Protein AF-0000000085130691 (afdb_homodimer)

Radius of gyration: 21.17 Å; Cα contacts (8 Å, |Δi|>4): 205; chains: 2; bounding box: 38×75×58 Å

Nearest PDB structures (foldseek):
  8cwy-assembly1_B  TM=5.670E-01  e=6.015E+00  synthetic construct
  8cwy-assembly1_F  TM=5.657E-01  e=6.015E+00  synthetic construct
  8cwy-assembly1_L  TM=4.100E-01  e=8.497E+00  synthetic construct
  6b87-assembly1_A-2  TM=4.290E-01  e=8.497E+00  synthetic construct
  6b87-assembly2_B-3  TM=3.953E-01  e=8.497E+00  synthetic construct

Structure (mmCIF, N/CA/C/O backbone):
data_AF-0000000085130691-model_v1
#
loop_
_entity.id
_entity.type
_entity.pdbx_description
1 polymer 'Uncharacterized protein'
#
loop_
_atom_site.group_PDB
_atom_site.id
_atom_site.type_symbol
_atom_site.label_atom_id
_atom_site.label_alt_id
_atom_site.label_comp_id
_atom_site.label_asym_id
_atom_site.label_entity_id
_atom_site.label_seq_id
_atom_site.pdbx_PDB_ins_code
_atom_site.Cartn_x
_atom_site.Cartn_y
_atom_site.Cartn_z
_atom_site.occupancy
_atom_site.B_iso_or_equiv
_atom_site.auth_seq_id
_atom_site.auth_comp_id
_atom_site.auth_asym_id
_atom_site.auth_atom_id
_atom_site.pdbx_PDB_model_num
ATOM 1 N N . MET A 1 1 ? -18.328 21.406 42.156 1 33.16 1 MET A N 1
ATOM 2 C CA . MET A 1 1 ? -18.438 21.641 40.719 1 33.16 1 MET A CA 1
ATOM 3 C C . MET A 1 1 ? -17.125 21.344 40 1 33.16 1 MET A C 1
ATOM 5 O O . MET A 1 1 ? -16.141 22.047 40.219 1 33.16 1 MET A O 1
ATOM 9 N N . ASN A 1 2 ? -16.703 20.078 39.906 1 38.66 2 ASN A N 1
ATOM 10 C CA . ASN A 1 2 ? -15.539 19.516 39.25 1 38.66 2 ASN A CA 1
ATOM 11 C C . ASN A 1 2 ? -15.414 20.031 37.812 1 38.66 2 ASN A C 1
ATOM 13 O O . ASN A 1 2 ? -16.281 19.766 36.969 1 38.66 2 ASN A O 1
ATOM 17 N N . ASP A 1 3 ? -15.07 21.234 37.562 1 38.81 3 ASP A N 1
ATOM 18 C CA . ASP A 1 3 ? -14.711 21.781 36.25 1 38.81 3 ASP A CA 1
ATOM 19 C C . ASP A 1 3 ? -13.852 20.797 35.469 1 38.81 3 ASP A C 1
ATOM 21 O O . ASP A 1 3 ? -12.641 20.719 35.656 1 38.81 3 ASP A O 1
ATOM 25 N N . GLN A 1 4 ? -14.18 19.562 35.438 1 44.06 4 GLN A N 1
ATOM 26 C CA . GLN A 1 4 ? -13.562 18.688 34.438 1 44.06 4 GLN A CA 1
ATOM 27 C C . GLN A 1 4 ? -13.438 19.391 33.094 1 44.06 4 GLN A C 1
ATOM 29 O O . GLN A 1 4 ? -14.422 19.531 32.344 1 44.06 4 GLN A O 1
ATOM 34 N N . ARG A 1 5 ? -12.82 20.547 33 1 43.97 5 ARG A N 1
ATOM 35 C CA . ARG A 1 5 ? -12.398 21.109 31.719 1 43.97 5 ARG A CA 1
ATOM 36 C C . ARG A 1 5 ? -12.117 20 30.703 1 43.97 5 ARG A C 1
ATOM 38 O O . ARG A 1 5 ? -11.164 19.234 30.859 1 43.97 5 ARG A O 1
ATOM 45 N N . THR A 1 6 ? -13.008 19.297 30.234 1 46.22 6 THR A N 1
ATOM 46 C CA . THR A 1 6 ? -12.867 18.453 29.062 1 46.22 6 THR A CA 1
ATOM 47 C C . THR A 1 6 ? -11.82 19.016 28.109 1 46.22 6 THR A C 1
ATOM 49 O O . THR A 1 6 ? -11.992 20.109 27.578 1 46.22 6 THR A O 1
ATOM 52 N N . ALA A 1 7 ? -10.578 18.891 28.422 1 45.62 7 ALA A N 1
ATOM 53 C CA . ALA A 1 7 ? -9.484 19.234 27.516 1 45.62 7 ALA A CA 1
ATOM 54 C C . ALA A 1 7 ? -9.906 19.078 26.062 1 45.62 7 ALA A C 1
ATOM 56 O O . ALA A 1 7 ? -10.445 18.031 25.688 1 45.62 7 ALA A O 1
ATOM 57 N N . LEU A 1 8 ? -10.477 19.984 25.406 1 49.06 8 LEU A N 1
ATOM 58 C CA . LEU A 1 8 ? -10.75 19.938 23.969 1 49.06 8 LEU A CA 1
ATOM 59 C C . LEU A 1 8 ? -9.742 19.047 23.25 1 49.06 8 LEU A C 1
ATOM 61 O O . LEU A 1 8 ? -8.578 18.969 23.656 1 49.06 8 LEU A O 1
ATOM 65 N N . PRO A 1 9 ? -10.25 17.891 22.719 1 52.88 9 PRO A N 1
ATOM 66 C CA . PRO A 1 9 ? -9.258 17.078 22.016 1 52.88 9 PRO A CA 1
ATOM 67 C C . PRO A 1 9 ? -8.148 17.922 21.375 1 52.88 9 PRO A C 1
ATOM 69 O O . PRO A 1 9 ? -8.43 18.953 20.766 1 52.88 9 PRO A O 1
ATOM 72 N N . THR A 1 10 ? -7.152 18.203 22.062 1 63.59 10 THR A N 1
ATOM 73 C CA . THR A 1 10 ? -6.027 19.016 21.625 1 63.59 10 THR A CA 1
ATOM 74 C C . THR A 1 10 ? -5.801 18.891 20.125 1 63.59 10 THR A C 1
ATOM 76 O O . THR A 1 10 ? -5.609 17.781 19.609 1 63.59 10 THR A O 1
ATOM 79 N N . ARG A 1 11 ? -6.406 19.75 19.344 1 80.5 11 ARG A N 1
ATOM 80 C CA . ARG A 1 11 ? -6.191 19.844 17.906 1 80.5 11 ARG A CA 1
ATOM 81 C C . ARG A 1 11 ? -4.719 19.672 17.562 1 80.5 11 ARG A C 1
ATOM 83 O O . ARG A 1 11 ? -3.842 20.188 18.25 1 80.5 11 ARG A O 1
ATOM 90 N N . ALA A 1 12 ? -4.527 18.75 16.656 1 89.38 12 ALA A N 1
ATOM 91 C CA . ALA A 1 12 ? -3.158 18.5 16.203 1 89.38 12 ALA A CA 1
ATOM 92 C C . ALA A 1 12 ? -2.459 19.797 15.812 1 89.38 12 ALA A C 1
ATOM 94 O O . ALA A 1 12 ? -3.088 20.703 15.258 1 89.38 12 ALA A O 1
ATOM 95 N N . SER A 1 13 ? -1.296 19.906 16.281 1 93.62 13 SER A N 1
ATOM 96 C CA . SER A 1 13 ? -0.482 21.047 15.867 1 93.62 13 SER A CA 1
ATOM 97 C C . SER A 1 13 ? -0.008 20.891 14.43 1 93.62 13 SER A C 1
ATOM 99 O O . SER A 1 13 ? -0.144 19.828 13.828 1 93.62 13 SER A O 1
ATOM 101 N N . PHE A 1 14 ? 0.48 22 13.945 1 94.06 14 PHE A N 1
ATOM 102 C CA . PHE A 1 14 ? 1.09 22 12.617 1 94.06 14 PHE A CA 1
ATOM 103 C C . PHE A 1 14 ? 2.207 20.969 12.531 1 94.06 14 PHE A C 1
ATOM 105 O O . PHE A 1 14 ? 2.285 20.219 11.562 1 94.06 14 PHE A O 1
ATOM 112 N N . GLU A 1 15 ? 3.076 20.938 13.531 1 94.62 15 GLU A N 1
ATOM 113 C CA . GLU A 1 15 ? 4.219 20.031 13.555 1 94.62 15 GLU A CA 1
ATOM 114 C C . GLU A 1 15 ? 3.768 18.578 13.594 1 94.62 15 GLU A C 1
ATOM 116 O O . GLU A 1 15 ? 4.402 17.703 12.992 1 94.62 15 GLU A O 1
ATOM 121 N N . GLN A 1 16 ? 2.73 18.375 14.242 1 95.81 16 GLN A N 1
ATOM 122 C CA . GLN A 1 16 ? 2.193 17.016 14.336 1 95.81 16 GLN A CA 1
ATOM 123 C C . GLN A 1 16 ? 1.651 16.547 12.992 1 95.81 16 GLN A C 1
ATOM 125 O O . GLN A 1 16 ? 1.851 15.398 12.602 1 95.81 16 GLN A O 1
ATOM 130 N N . LEU A 1 17 ? 1.001 17.406 12.305 1 96.88 17 LEU A N 1
ATOM 131 C CA . LEU A 1 17 ? 0.482 17.062 10.984 1 96.88 17 LEU A CA 1
ATOM 132 C C . LEU A 1 17 ? 1.621 16.781 10.008 1 96.88 17 LEU A C 1
ATOM 134 O O . LEU A 1 17 ? 1.591 15.805 9.266 1 96.88 17 LEU A O 1
ATOM 138 N N . ALA A 1 18 ? 2.598 17.609 10.055 1 96.38 18 ALA A N 1
ATOM 139 C CA . ALA A 1 18 ? 3.746 17.453 9.172 1 96.38 18 ALA A CA 1
ATOM 140 C C . ALA A 1 18 ? 4.477 16.141 9.445 1 96.38 18 ALA A C 1
ATOM 142 O O . ALA A 1 18 ? 4.863 15.438 8.508 1 96.38 18 ALA A O 1
ATOM 143 N N . ARG A 1 19 ? 4.656 15.82 10.68 1 96.56 19 ARG A N 1
ATOM 144 C CA . ARG A 1 19 ? 5.309 14.57 11.055 1 96.56 19 ARG A CA 1
ATOM 145 C C . ARG A 1 19 ? 4.492 13.367 10.594 1 96.56 19 ARG A C 1
ATOM 147 O O . ARG A 1 19 ? 5.051 12.375 10.117 1 96.56 19 ARG A O 1
ATOM 154 N N . THR A 1 20 ? 3.186 13.531 10.781 1 97.38 20 THR A N 1
ATOM 155 C CA . THR A 1 20 ? 2.303 12.453 10.336 1 97.38 20 THR A CA 1
ATOM 156 C C . THR A 1 20 ? 2.475 12.195 8.844 1 97.38 20 THR A C 1
ATOM 158 O O . THR A 1 20 ? 2.559 11.047 8.406 1 97.38 20 THR A O 1
ATOM 161 N N . ILE A 1 21 ? 2.545 13.203 8.023 1 98.12 21 ILE A N 1
ATOM 162 C CA . ILE A 1 21 ? 2.713 13.062 6.578 1 98.12 21 ILE A CA 1
ATOM 163 C C . ILE A 1 21 ? 4.066 12.422 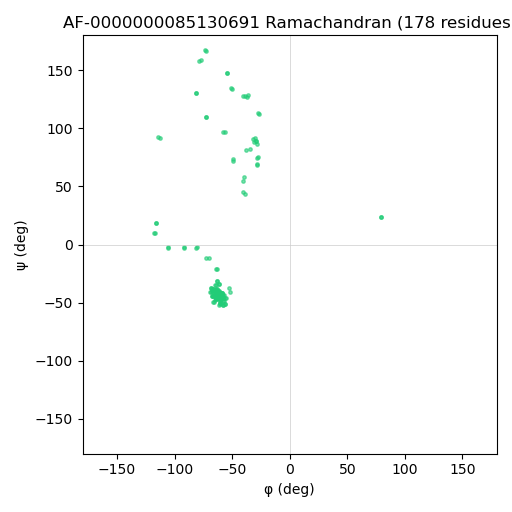6.273 1 98.12 21 ILE A C 1
ATOM 165 O O . ILE A 1 21 ? 4.148 11.492 5.473 1 98.12 21 ILE A O 1
ATOM 169 N N . THR A 1 22 ? 5.09 12.852 6.941 1 97.81 22 THR A N 1
ATOM 170 C CA . THR A 1 22 ? 6.434 12.328 6.715 1 97.81 22 THR A CA 1
ATOM 171 C C . THR A 1 22 ? 6.512 10.852 7.102 1 97.81 22 THR A C 1
ATOM 173 O O . THR A 1 22 ? 7.02 10.031 6.34 1 97.81 22 THR A O 1
ATOM 176 N N . ASP A 1 23 ? 6 10.516 8.258 1 96.94 23 ASP A N 1
ATOM 177 C CA . ASP A 1 23 ? 6.023 9.141 8.734 1 96.94 23 ASP A CA 1
ATOM 178 C C . ASP A 1 23 ? 5.219 8.227 7.812 1 96.94 23 ASP A C 1
ATOM 180 O O . ASP A 1 23 ? 5.668 7.129 7.473 1 96.94 23 ASP A O 1
ATOM 184 N N . THR A 1 24 ? 4.055 8.688 7.457 1 98.19 24 THR A N 1
ATOM 185 C CA . THR A 1 24 ? 3.205 7.902 6.566 1 98.19 24 THR A CA 1
ATOM 186 C C . THR A 1 24 ? 3.896 7.668 5.227 1 98.19 24 THR A C 1
ATOM 188 O O . THR A 1 24 ? 3.877 6.555 4.699 1 98.19 24 THR A O 1
ATOM 191 N N . ASN A 1 25 ? 4.496 8.695 4.695 1 98.5 25 ASN A N 1
ATOM 192 C CA . ASN A 1 25 ? 5.234 8.539 3.447 1 98.5 25 ASN A CA 1
ATOM 193 C C . ASN A 1 25 ? 6.324 7.48 3.568 1 98.5 25 ASN A C 1
ATOM 195 O O . ASN A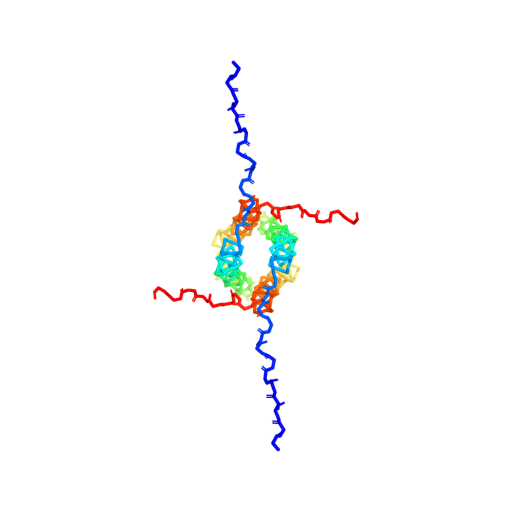 1 25 ? 6.438 6.602 2.713 1 98.5 25 ASN A O 1
ATOM 199 N N . GLY A 1 26 ? 7.117 7.555 4.605 1 98.06 26 GLY A N 1
ATOM 200 C CA . GLY A 1 26 ? 8.164 6.566 4.812 1 98.06 26 GLY A CA 1
ATOM 201 C C . GLY A 1 26 ? 7.637 5.148 4.895 1 98.06 26 GLY A C 1
ATOM 202 O O . GLY A 1 26 ? 8.18 4.242 4.262 1 98.06 26 GLY A O 1
ATOM 203 N N . TRP A 1 27 ? 6.547 4.965 5.613 1 98.12 27 TRP A N 1
ATOM 204 C CA . TRP A 1 27 ? 5.953 3.646 5.805 1 98.12 27 TRP A CA 1
ATOM 205 C C . TRP A 1 27 ? 5.383 3.109 4.496 1 98.12 27 TRP A C 1
ATOM 207 O O . TRP A 1 27 ? 5.566 1.935 4.168 1 98.12 27 TRP A O 1
ATOM 217 N N . VAL A 1 28 ? 4.695 3.994 3.816 1 98.75 28 VAL A N 1
ATOM 218 C CA . VAL A 1 28 ? 4.09 3.584 2.555 1 98.75 28 VAL A CA 1
ATOM 219 C C . VAL A 1 28 ? 5.18 3.207 1.555 1 98.75 28 VAL A C 1
ATOM 221 O O . VAL A 1 28 ? 5.074 2.186 0.871 1 98.75 28 VAL A O 1
ATOM 224 N N . GLN A 1 29 ? 6.273 3.963 1.455 1 98.69 29 GLN A N 1
ATOM 225 C CA . GLN A 1 29 ? 7.367 3.641 0.545 1 98.69 29 GLN A CA 1
ATOM 226 C C . GLN A 1 29 ? 7.965 2.273 0.863 1 98.69 29 GLN A C 1
ATOM 228 O O . GLN A 1 29 ? 8.148 1.445 -0.033 1 98.69 29 GLN A O 1
ATOM 233 N N . GLU A 1 30 ? 8.203 2.023 2.092 1 98.44 30 GLU A N 1
ATOM 234 C CA . GLU A 1 30 ? 8.797 0.753 2.504 1 98.44 30 GLU A CA 1
ATOM 235 C C . GLU A 1 30 ? 7.836 -0.407 2.246 1 98.44 30 GLU A C 1
ATOM 237 O O . GLU A 1 30 ? 8.227 -1.424 1.667 1 98.44 30 GLU A O 1
ATOM 242 N N . GLY A 1 31 ? 6.629 -0.245 2.689 1 98.81 31 GLY A N 1
ATOM 243 C CA . GLY A 1 31 ? 5.648 -1.303 2.516 1 98.81 31 GLY A CA 1
ATOM 244 C C . GLY A 1 31 ? 5.355 -1.613 1.06 1 98.81 31 GLY A C 1
ATOM 245 O O . GLY A 1 31 ? 5.281 -2.781 0.672 1 98.81 31 GLY A O 1
ATOM 246 N N . CYS A 1 32 ? 5.215 -0.587 0.262 1 98.88 32 CYS A N 1
ATOM 247 C CA . CYS A 1 32 ? 4.918 -0.786 -1.153 1 98.88 32 CYS A CA 1
ATOM 248 C C . CYS A 1 32 ? 6.105 -1.413 -1.874 1 98.88 32 CYS A C 1
ATOM 250 O O . CYS A 1 32 ? 5.926 -2.219 -2.789 1 98.88 32 CYS A O 1
ATOM 252 N N . ASN A 1 33 ? 7.309 -1.014 -1.507 1 98.81 33 ASN A N 1
ATOM 253 C CA . ASN A 1 33 ? 8.492 -1.631 -2.096 1 98.81 33 ASN A CA 1
ATOM 254 C C . ASN A 1 33 ? 8.547 -3.129 -1.806 1 98.81 33 ASN A C 1
ATOM 256 O O . ASN A 1 33 ? 8.906 -3.922 -2.68 1 98.81 33 ASN A O 1
ATOM 260 N N . GLU A 1 34 ? 8.227 -3.492 -0.606 1 98.88 34 GLU A N 1
ATOM 261 C CA . GLU A 1 34 ? 8.203 -4.906 -0.237 1 98.88 34 GLU A CA 1
ATOM 262 C C . GLU A 1 34 ? 7.141 -5.66 -1.025 1 98.88 34 GLU A C 1
ATOM 264 O O . GLU A 1 34 ? 7.406 -6.742 -1.561 1 98.88 34 GLU A O 1
ATOM 269 N N . ILE A 1 35 ? 5.961 -5.109 -1.125 1 98.94 35 ILE A N 1
ATOM 270 C CA . ILE A 1 35 ? 4.859 -5.73 -1.856 1 98.94 35 ILE A CA 1
ATOM 271 C C . ILE A 1 35 ? 5.238 -5.891 -3.326 1 98.94 35 ILE A C 1
ATOM 273 O O . ILE A 1 35 ? 5.023 -6.949 -3.916 1 98.94 35 ILE A O 1
ATOM 277 N N . TRP A 1 36 ? 5.836 -4.879 -3.863 1 98.88 36 TRP A N 1
ATOM 278 C CA . TRP A 1 36 ? 6.293 -4.922 -5.246 1 98.88 36 TRP A CA 1
ATOM 279 C C . TRP A 1 36 ? 7.27 -6.07 -5.465 1 98.88 36 TRP A C 1
ATOM 281 O O . TRP A 1 36 ? 7.117 -6.855 -6.398 1 98.88 36 TRP A O 1
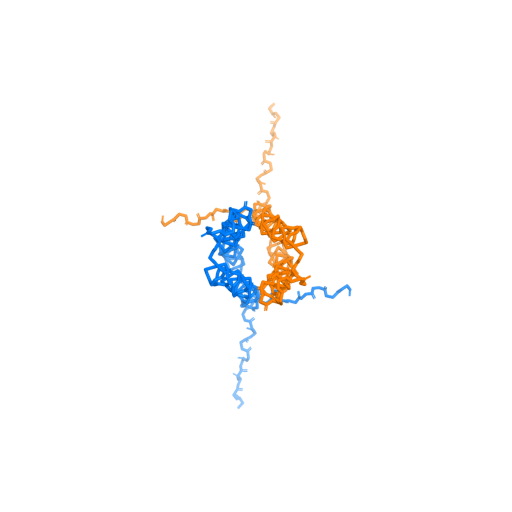ATOM 291 N N . ALA A 1 37 ? 8.289 -6.145 -4.629 1 98.81 37 ALA A N 1
ATOM 292 C CA . ALA A 1 37 ? 9.336 -7.156 -4.766 1 98.81 37 ALA A CA 1
ATOM 293 C C . ALA A 1 37 ? 8.758 -8.562 -4.641 1 98.81 37 ALA A C 1
ATOM 295 O O . ALA A 1 37 ? 9.133 -9.461 -5.398 1 98.81 37 ALA A O 1
ATOM 296 N N . LEU A 1 38 ? 7.859 -8.742 -3.717 1 98.81 38 LEU A N 1
ATOM 297 C CA . LEU A 1 38 ? 7.25 -10.055 -3.51 1 98.81 38 LEU A CA 1
ATOM 298 C C . LEU A 1 38 ? 6.395 -10.453 -4.707 1 98.81 38 LEU A C 1
ATOM 300 O O . LEU A 1 38 ? 6.422 -11.602 -5.137 1 98.81 38 LEU A O 1
ATOM 304 N N . ALA A 1 39 ? 5.582 -9.508 -5.223 1 98.75 39 ALA A N 1
ATOM 305 C CA . ALA A 1 39 ? 4.766 -9.789 -6.398 1 98.75 39 ALA A CA 1
ATOM 306 C C . ALA A 1 39 ? 5.637 -10.156 -7.598 1 98.75 39 ALA A C 1
ATOM 308 O O . ALA A 1 39 ? 5.32 -11.086 -8.344 1 98.75 39 ALA A O 1
ATOM 309 N N . GLN A 1 40 ? 6.707 -9.414 -7.758 1 98.12 40 GLN A N 1
ATOM 310 C CA . GLN A 1 40 ? 7.648 -9.695 -8.836 1 98.12 40 GLN A CA 1
ATOM 311 C C . GLN A 1 40 ? 8.242 -11.094 -8.695 1 98.12 40 GLN A C 1
ATOM 313 O O . GLN A 1 40 ? 8.406 -11.805 -9.688 1 98.12 40 GLN A O 1
ATOM 318 N N . LEU A 1 41 ? 8.617 -11.477 -7.469 1 97.31 41 LEU A N 1
ATOM 319 C CA . LEU A 1 41 ? 9.18 -12.797 -7.195 1 97.31 41 LEU A CA 1
ATOM 320 C C . LEU A 1 41 ? 8.18 -13.898 -7.555 1 97.31 41 LEU A C 1
ATOM 322 O O . LEU A 1 41 ? 8.547 -14.883 -8.195 1 97.31 41 LEU A O 1
ATOM 326 N N . VAL A 1 42 ? 6.902 -13.781 -7.168 1 97.81 42 VAL A N 1
ATOM 327 C CA . VAL A 1 42 ? 5.879 -14.773 -7.465 1 97.81 42 VAL A CA 1
ATOM 328 C C . VAL A 1 42 ? 5.648 -14.852 -8.969 1 97.81 42 VAL A C 1
ATOM 330 O O . VAL A 1 42 ? 5.539 -15.945 -9.531 1 97.81 42 VAL A O 1
ATOM 333 N N . LEU A 1 43 ? 5.586 -13.719 -9.648 1 96.81 43 LEU A N 1
ATOM 334 C CA . LEU A 1 43 ? 5.41 -13.664 -11.094 1 96.81 43 LEU A CA 1
ATOM 335 C C . LEU A 1 43 ? 6.531 -14.414 -11.805 1 96.81 43 LEU A C 1
ATOM 337 O O . LEU A 1 43 ? 6.277 -15.188 -12.727 1 96.81 43 LEU A O 1
ATOM 341 N N . ALA A 1 44 ? 7.773 -14.211 -11.383 1 95.12 44 ALA A N 1
ATOM 342 C CA . ALA A 1 44 ? 8.922 -14.906 -11.953 1 95.12 44 ALA A CA 1
ATOM 343 C C . ALA A 1 44 ? 8.82 -16.406 -11.734 1 95.12 44 ALA A C 1
ATOM 345 O O . ALA A 1 44 ? 9.133 -17.203 -12.625 1 95.12 44 ALA A O 1
ATOM 346 N N . SER A 1 45 ? 8.359 -16.766 -10.531 1 94.12 45 SER A N 1
ATOM 347 C CA . SER A 1 45 ? 8.203 -18.172 -10.188 1 94.12 45 SER A CA 1
ATOM 348 C C . SER A 1 45 ? 7.117 -18.828 -11.031 1 94.12 45 SER A C 1
ATOM 350 O O . SER A 1 45 ? 7.254 -19.984 -11.438 1 94.12 45 SER A O 1
ATOM 352 N N . LEU A 1 46 ? 6.059 -18.125 -11.297 1 91.44 46 LEU A N 1
ATOM 353 C CA . LEU A 1 46 ? 4.945 -18.625 -12.094 1 91.44 46 LEU A CA 1
ATOM 354 C C . LEU A 1 46 ? 5.395 -18.922 -13.523 1 91.44 46 LEU A C 1
ATOM 356 O O . LEU A 1 46 ? 4.855 -19.828 -14.172 1 91.44 46 LEU A O 1
ATOM 360 N N . ASN A 1 47 ? 6.332 -18.203 -14 1 88.25 47 ASN A N 1
ATOM 361 C CA . ASN A 1 47 ? 6.809 -18.328 -15.367 1 88.25 47 ASN A CA 1
ATOM 362 C C . ASN A 1 47 ? 7.98 -19.297 -15.469 1 88.25 47 ASN A C 1
ATOM 364 O O . ASN A 1 47 ? 8.484 -19.547 -16.562 1 88.25 47 ASN A O 1
ATOM 368 N N . ALA A 1 48 ? 8.391 -19.812 -14.336 1 88.88 48 ALA A N 1
ATOM 369 C CA . ALA A 1 48 ? 9.469 -20.797 -14.312 1 88.88 48 ALA A CA 1
ATOM 370 C C . ALA A 1 48 ? 8.961 -22.188 -14.711 1 88.88 48 ALA A C 1
ATOM 372 O O . ALA A 1 48 ? 7.758 -22.453 -14.656 1 88.88 48 ALA A O 1
ATOM 373 N N . PRO A 1 49 ? 9.977 -23.078 -15.195 1 86.94 49 PRO A N 1
ATOM 374 C CA . PRO A 1 49 ? 9.578 -24.469 -15.453 1 86.94 49 PRO A CA 1
ATOM 375 C C . PRO A 1 49 ? 8.922 -25.125 -14.25 1 86.94 49 PRO A C 1
ATOM 377 O O . PRO A 1 49 ? 9.211 -24.766 -13.109 1 86.94 49 PRO A O 1
ATOM 380 N N . GLU A 1 50 ? 7.941 -26.078 -14.57 1 80.06 50 GLU A N 1
ATOM 381 C CA . GLU A 1 50 ? 7.121 -26.719 -13.539 1 80.06 50 GLU A CA 1
ATOM 382 C C . GLU A 1 50 ? 7.988 -27.312 -12.43 1 80.06 50 GLU A C 1
ATOM 384 O O . GLU A 1 50 ? 7.652 -27.203 -11.25 1 80.06 50 GLU A O 1
ATOM 389 N N . ASP A 1 51 ? 9.078 -27.922 -12.758 1 83.56 51 ASP A N 1
ATOM 390 C CA . ASP A 1 51 ? 9.922 -28.625 -11.789 1 83.56 51 ASP A CA 1
ATOM 391 C C . ASP A 1 51 ? 10.625 -27.641 -10.867 1 83.56 51 ASP A C 1
ATOM 393 O O . ASP A 1 51 ? 11.148 -28.016 -9.812 1 83.56 51 ASP A O 1
ATOM 397 N N . LEU A 1 52 ? 10.555 -26.312 -11.25 1 82.25 52 LEU A N 1
ATOM 398 C CA . LEU A 1 52 ? 11.234 -25.297 -10.461 1 82.25 52 LEU A CA 1
ATOM 399 C C . LEU A 1 52 ? 10.234 -24.484 -9.656 1 82.25 52 LEU A C 1
ATOM 401 O O . LEU A 1 52 ? 10.625 -23.641 -8.836 1 82.25 52 LEU A O 1
ATOM 405 N N . ARG A 1 53 ? 9 -24.859 -9.898 1 81.12 53 ARG A N 1
ATOM 406 C CA . ARG A 1 53 ? 7.977 -24.109 -9.172 1 81.12 53 ARG A CA 1
ATOM 407 C C . ARG A 1 53 ? 7.812 -24.641 -7.75 1 81.12 53 ARG A C 1
ATOM 409 O O . ARG A 1 53 ? 7.895 -25.844 -7.516 1 81.12 53 ARG A O 1
ATOM 416 N N . ARG A 1 54 ? 7.848 -23.719 -6.859 1 87.25 54 ARG A N 1
ATOM 417 C CA . ARG A 1 54 ? 7.621 -24.031 -5.449 1 87.25 54 ARG A CA 1
ATOM 418 C C . ARG A 1 54 ? 6.32 -23.406 -4.953 1 87.25 54 ARG A C 1
ATOM 420 O O . ARG A 1 54 ? 6.324 -22.297 -4.414 1 87.25 54 ARG A O 1
ATOM 427 N N . PRO A 1 55 ? 5.172 -24.172 -5.031 1 87.69 55 PRO A N 1
ATOM 428 C CA . PRO A 1 55 ? 3.859 -23.609 -4.707 1 87.69 55 PRO A CA 1
ATOM 429 C C . PRO A 1 55 ? 3.768 -23.125 -3.262 1 87.69 55 PRO A C 1
ATOM 431 O O . PRO A 1 55 ? 3.098 -22.125 -2.98 1 87.69 55 PRO A O 1
ATOM 434 N N . GLN A 1 56 ? 4.457 -23.844 -2.396 1 92.75 56 GLN A N 1
ATOM 435 C CA . GLN A 1 56 ? 4.398 -23.438 -0.997 1 92.75 56 GLN A CA 1
ATOM 436 C C . GLN A 1 56 ? 5.082 -22.078 -0.785 1 92.75 56 GLN A C 1
ATOM 438 O O . GLN A 1 56 ? 4.574 -21.234 -0.05 1 92.75 56 GLN A O 1
ATOM 443 N N . ALA A 1 57 ? 6.195 -21.922 -1.45 1 95.19 57 ALA A N 1
ATOM 444 C CA . ALA A 1 57 ? 6.906 -20.641 -1.347 1 95.19 57 ALA A CA 1
ATOM 445 C C . ALA A 1 57 ? 6.102 -19.516 -1.969 1 95.19 57 ALA A C 1
ATOM 447 O O . ALA A 1 57 ? 6.059 -18.406 -1.429 1 95.19 57 ALA A O 1
ATOM 448 N N . MET A 1 58 ? 5.461 -19.797 -3.064 1 96.12 58 MET A N 1
ATOM 449 C CA . MET A 1 58 ? 4.617 -18.797 -3.711 1 96.12 58 MET A CA 1
ATOM 450 C C . MET A 1 58 ? 3.438 -18.422 -2.82 1 96.12 58 MET A C 1
ATOM 452 O O . MET A 1 58 ? 3.105 -17.234 -2.686 1 96.12 58 MET A O 1
ATOM 456 N N . ALA A 1 59 ? 2.875 -19.438 -2.195 1 96.81 59 ALA A N 1
ATOM 457 C CA . ALA A 1 59 ? 1.753 -19.172 -1.296 1 96.81 59 ALA A CA 1
ATOM 458 C C . ALA A 1 59 ? 2.18 -18.297 -0.121 1 96.81 59 ALA A C 1
ATOM 460 O O . ALA A 1 59 ? 1.453 -17.391 0.278 1 96.81 59 ALA A O 1
ATOM 461 N N . HIS A 1 60 ? 3.312 -18.562 0.417 1 97.75 60 HIS A N 1
ATOM 462 C CA . HIS A 1 60 ? 3.826 -17.766 1.528 1 97.75 60 HIS A CA 1
ATOM 463 C C . HIS A 1 60 ? 4.023 -16.312 1.12 1 97.75 60 HIS A C 1
ATOM 465 O O . HIS A 1 60 ? 3.646 -15.398 1.859 1 97.75 60 HIS A O 1
ATOM 471 N N . ALA A 1 61 ? 4.633 -16.109 -0.077 1 98.44 61 ALA A N 1
ATOM 472 C CA . ALA A 1 61 ? 4.84 -14.758 -0.579 1 98.44 61 ALA A CA 1
ATOM 473 C C . ALA A 1 61 ? 3.512 -14.039 -0.777 1 98.44 61 ALA A C 1
ATOM 475 O O . ALA A 1 61 ? 3.385 -12.859 -0.444 1 98.44 61 ALA A O 1
ATOM 476 N N . LEU A 1 62 ? 2.553 -14.734 -1.266 1 98.62 62 LEU A N 1
ATOM 477 C CA . LEU A 1 62 ? 1.24 -14.141 -1.492 1 98.62 62 LEU A CA 1
ATOM 478 C C . LEU A 1 62 ? 0.571 -13.781 -0.169 1 98.62 62 LEU A C 1
ATOM 480 O O . LEU A 1 62 ? -0.088 -12.742 -0.064 1 98.62 62 LEU A O 1
ATOM 484 N N . ARG A 1 63 ? 0.725 -14.594 0.825 1 98.75 63 ARG A N 1
ATOM 485 C CA . ARG A 1 63 ? 0.202 -14.266 2.146 1 98.75 63 ARG A CA 1
ATOM 486 C C . ARG A 1 63 ? 0.909 -13.039 2.725 1 98.75 63 ARG A C 1
ATOM 488 O O . ARG A 1 63 ? 0.276 -12.188 3.354 1 98.75 63 ARG A O 1
ATOM 495 N N . ALA A 1 64 ? 2.186 -12.953 2.5 1 98.88 64 ALA A N 1
ATOM 496 C CA . ALA A 1 64 ? 2.947 -11.805 2.973 1 98.88 64 ALA A CA 1
ATOM 497 C C . ALA A 1 64 ? 2.469 -10.516 2.305 1 98.88 64 ALA A C 1
ATOM 499 O O . ALA A 1 64 ? 2.393 -9.469 2.947 1 98.88 64 ALA A O 1
ATOM 500 N N . ILE A 1 65 ? 2.195 -10.609 1.017 1 98.94 65 ILE A N 1
ATOM 501 C CA . ILE A 1 65 ? 1.66 -9.461 0.293 1 98.94 65 ILE A CA 1
ATOM 502 C C . ILE A 1 65 ? 0.325 -9.047 0.904 1 98.94 65 ILE A C 1
ATOM 504 O O . ILE A 1 65 ? 0.111 -7.867 1.195 1 98.94 65 ILE A O 1
ATOM 508 N N . ARG A 1 66 ? -0.571 -9.977 1.08 1 98.81 66 ARG A N 1
ATOM 509 C CA . ARG A 1 66 ? -1.879 -9.703 1.664 1 98.81 66 ARG A CA 1
ATOM 510 C C . ARG A 1 66 ? -1.739 -9.055 3.037 1 98.81 66 ARG A C 1
ATOM 512 O O . ARG A 1 66 ? -2.334 -8.008 3.297 1 98.81 66 ARG A O 1
ATOM 519 N N . ASP A 1 67 ? -0.964 -9.68 3.859 1 98.75 67 ASP A N 1
ATOM 520 C CA . ASP A 1 67 ? -0.778 -9.188 5.223 1 98.75 67 ASP A CA 1
ATOM 521 C C . ASP A 1 67 ? -0.096 -7.82 5.223 1 98.75 67 ASP A C 1
ATOM 523 O O . ASP A 1 67 ? -0.392 -6.977 6.074 1 98.75 67 ASP A O 1
ATOM 527 N N . GLY A 1 68 ? 0.878 -7.652 4.309 1 98.88 68 GLY A N 1
ATOM 528 C CA . GLY A 1 68 ? 1.536 -6.363 4.168 1 98.88 68 GLY A CA 1
ATOM 529 C C . GLY A 1 68 ? 0.584 -5.246 3.783 1 98.88 68 GLY A C 1
ATOM 530 O O . GLY A 1 68 ? 0.661 -4.141 4.328 1 98.88 68 GLY A O 1
ATOM 531 N N . ALA A 1 69 ? -0.307 -5.516 2.83 1 98.94 69 ALA A N 1
ATOM 532 C CA . ALA A 1 69 ? -1.306 -4.535 2.418 1 98.94 69 ALA A CA 1
ATOM 533 C C . ALA A 1 69 ? -2.215 -4.152 3.582 1 98.94 69 ALA A C 1
ATOM 535 O O . ALA A 1 69 ? -2.512 -2.975 3.787 1 98.94 69 ALA A O 1
ATOM 536 N N . GLU A 1 70 ? -2.646 -5.129 4.32 1 98.75 70 GLU A N 1
ATOM 537 C CA . GLU A 1 70 ? -3.5 -4.887 5.477 1 98.75 70 GLU A CA 1
ATOM 538 C C . GLU A 1 70 ? -2.779 -4.051 6.531 1 98.75 70 GLU A C 1
ATOM 540 O O . GLU A 1 70 ? -3.352 -3.107 7.082 1 98.75 70 GLU A O 1
ATOM 545 N N . SER A 1 71 ? -1.565 -4.371 6.832 1 98.75 71 SER A N 1
ATOM 546 C CA . SER A 1 71 ? -0.77 -3.648 7.82 1 98.75 71 SER A CA 1
ATOM 547 C C . SER A 1 71 ? -0.567 -2.193 7.41 1 98.75 71 SER A C 1
ATOM 549 O O . SER A 1 71 ? -0.644 -1.29 8.242 1 98.75 71 SER A O 1
ATOM 551 N N . LEU A 1 72 ? -0.265 -1.975 6.156 1 98.75 72 LEU A N 1
ATOM 552 C CA . LEU A 1 72 ? -0.075 -0.623 5.645 1 98.75 72 LEU A CA 1
ATOM 553 C C . LEU A 1 72 ? -1.342 0.208 5.816 1 98.75 72 LEU A C 1
ATOM 555 O O . LEU A 1 72 ? -1.285 1.34 6.305 1 98.75 72 LEU A O 1
ATOM 559 N N . ALA A 1 73 ? -2.48 -0.339 5.41 1 98.75 73 ALA A N 1
ATOM 560 C CA . ALA A 1 73 ? -3.766 0.34 5.543 1 98.75 73 ALA A CA 1
ATOM 561 C C . ALA A 1 73 ? -4.055 0.693 6.996 1 98.75 73 ALA A C 1
ATOM 563 O O . ALA A 1 73 ? -4.461 1.818 7.301 1 98.75 73 ALA A O 1
ATOM 564 N N . ASP A 1 74 ? -3.828 -0.287 7.906 1 98.56 74 ASP A N 1
ATOM 565 C CA . ASP A 1 74 ? -4.098 -0.089 9.328 1 98.56 74 ASP A CA 1
ATOM 566 C C . ASP A 1 74 ? -3.203 1.003 9.906 1 98.56 74 ASP A C 1
ATOM 568 O O . ASP A 1 74 ? -3.66 1.834 10.695 1 98.56 74 ASP A O 1
ATOM 572 N N . TYR A 1 75 ? -1.963 0.96 9.555 1 98.56 75 TYR A N 1
ATOM 573 C CA . TYR A 1 75 ? -1.026 1.954 10.07 1 98.56 75 TYR A CA 1
ATOM 574 C C . TYR A 1 75 ? -1.436 3.359 9.648 1 98.56 75 TYR A C 1
ATOM 576 O O . TYR A 1 75 ? -1.523 4.266 10.484 1 98.56 75 TYR A O 1
ATOM 584 N N . VAL A 1 76 ? -1.664 3.551 8.383 1 98.44 76 VAL A N 1
ATOM 585 C CA . VAL A 1 76 ? -1.969 4.875 7.848 1 98.44 76 VAL A CA 1
ATOM 586 C C . VAL A 1 76 ? -3.281 5.383 8.438 1 98.44 76 VAL A C 1
ATOM 588 O O . VAL A 1 76 ? -3.402 6.559 8.781 1 98.44 76 VAL A O 1
ATOM 591 N N . GLN A 1 77 ? -4.246 4.484 8.508 1 98.19 77 GLN A N 1
ATOM 592 C CA . GLN A 1 77 ? -5.504 4.852 9.148 1 98.19 77 GLN A CA 1
ATOM 593 C C . GLN A 1 77 ? -5.281 5.297 10.586 1 98.19 77 GLN A C 1
ATOM 595 O O . GLN A 1 77 ? -5.887 6.27 11.047 1 98.19 77 GLN A O 1
ATOM 600 N N . GLY A 1 78 ? -4.52 4.566 11.312 1 97.81 78 GLY A N 1
ATOM 601 C CA . GLY A 1 78 ? -4.203 4.914 12.688 1 97.81 78 GLY A CA 1
ATOM 602 C C . GLY A 1 78 ? -3.529 6.266 12.82 1 97.81 78 GLY A C 1
ATOM 603 O O . GLY A 1 78 ? -3.861 7.043 13.719 1 97.81 78 GLY A O 1
ATOM 604 N N . GLU A 1 79 ? -2.6 6.559 11.922 1 97.56 79 GLU A N 1
ATOM 605 C CA . GLU A 1 79 ? -1.918 7.852 11.922 1 97.56 79 GLU A CA 1
ATOM 606 C C . GLU A 1 79 ? -2.895 8.992 11.656 1 97.56 79 GLU A C 1
ATOM 608 O O . GLU A 1 79 ? -2.844 10.031 12.312 1 97.56 79 GLU A O 1
ATOM 613 N N . ALA A 1 80 ? -3.713 8.789 10.656 1 97.56 80 ALA A N 1
ATOM 614 C CA . ALA A 1 80 ? -4.707 9.805 10.336 1 97.56 80 ALA A CA 1
ATOM 615 C C . ALA A 1 80 ? -5.629 10.07 11.523 1 97.56 80 ALA A C 1
ATOM 617 O O . ALA A 1 80 ? -5.938 11.219 11.836 1 97.56 80 ALA A O 1
ATOM 618 N N . ARG A 1 81 ? -6.051 9.016 12.211 1 96.62 81 ARG A N 1
ATOM 619 C CA . ARG A 1 81 ? -6.934 9.117 13.367 1 96.62 81 ARG A CA 1
ATOM 620 C C . ARG A 1 81 ? -6.258 9.883 14.508 1 96.62 81 ARG A C 1
ATOM 622 O O . ARG A 1 81 ? -6.902 10.68 15.188 1 96.62 81 ARG A O 1
ATOM 629 N N . SER A 1 82 ? -5.023 9.672 14.688 1 95.69 82 SER A N 1
ATOM 630 C CA . SER A 1 82 ? -4.285 10.25 15.805 1 95.69 82 SER A CA 1
ATOM 631 C C . SER A 1 82 ? -4.258 11.773 15.727 1 95.69 82 SER A C 1
ATOM 633 O O . SER A 1 82 ? -4.066 12.453 16.734 1 95.69 82 SER A O 1
ATOM 635 N N . VAL A 1 83 ? -4.492 12.281 14.461 1 96.12 83 VAL A N 1
ATOM 636 C CA . VAL A 1 83 ? -4.441 13.727 14.297 1 96.12 83 VAL A CA 1
ATOM 637 C C . VAL A 1 83 ? -5.809 14.242 13.859 1 96.12 83 VAL A C 1
ATOM 639 O O . VAL A 1 83 ? -5.926 15.367 13.367 1 96.12 83 VAL A O 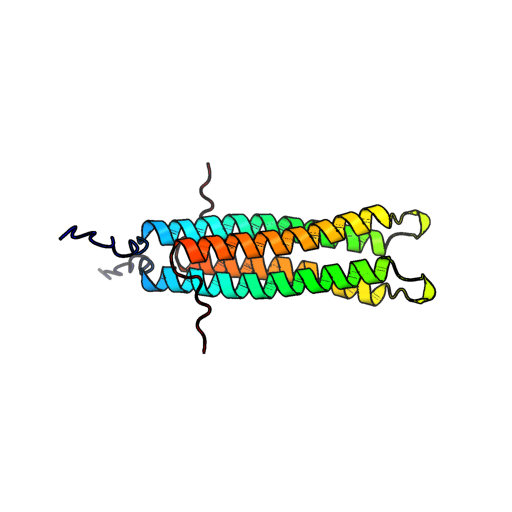1
ATOM 642 N N . GLY A 1 84 ? -6.773 13.406 13.898 1 93.81 84 GLY A N 1
ATOM 643 C CA . GLY A 1 84 ? -8.148 13.797 13.648 1 93.81 84 GLY A CA 1
ATOM 644 C C . GLY A 1 84 ? -8.469 13.945 12.172 1 93.81 84 GLY A C 1
ATOM 645 O O . GLY A 1 84 ? -9.344 14.734 11.797 1 93.81 84 GLY A O 1
ATOM 646 N N . CYS A 1 85 ? -7.75 13.312 11.312 1 93.25 85 CYS A N 1
ATOM 647 C CA . CYS A 1 85 ? -7.906 13.469 9.875 1 93.25 85 CYS A CA 1
ATOM 648 C C . CYS A 1 85 ? -8.359 12.156 9.234 1 93.25 85 CYS A C 1
ATOM 650 O O . CYS A 1 85 ? -8.094 11.914 8.055 1 93.25 85 CYS A O 1
ATOM 652 N N . ASP A 1 86 ? -8.883 11.227 9.969 1 85.88 86 ASP A N 1
ATOM 653 C CA . ASP A 1 86 ? -9.25 9.914 9.438 1 85.88 86 ASP A CA 1
ATOM 654 C C . ASP A 1 86 ? -10.602 9.969 8.727 1 85.88 86 ASP A C 1
ATOM 656 O O . ASP A 1 86 ? -11.094 8.945 8.25 1 85.88 86 ASP A O 1
ATOM 660 N N . HIS A 1 87 ? -11.281 11.18 8.734 1 72.88 87 HIS A N 1
ATOM 661 C CA . HIS A 1 87 ? -12.617 11.172 8.148 1 72.88 87 HIS A CA 1
ATOM 662 C C . HIS A 1 87 ? -12.547 11.07 6.625 1 72.88 87 HIS A C 1
ATOM 664 O O . HIS A 1 87 ? -11.664 11.664 6 1 72.88 87 HIS A O 1
ATOM 670 N N . THR A 1 88 ? -12.906 10.039 6.094 1 56.97 88 THR A N 1
ATOM 671 C CA . THR A 1 88 ? -13.062 9.969 4.648 1 56.97 88 THR A CA 1
ATOM 672 C C . THR A 1 88 ? -14.062 11.016 4.16 1 56.97 88 THR A C 1
ATOM 674 O O . THR A 1 88 ? -15.086 11.242 4.801 1 56.97 88 THR A O 1
ATOM 677 N N . GLN A 1 89 ? -13.656 12.234 3.662 1 45.88 89 GLN A N 1
ATOM 678 C CA . GLN A 1 89 ? -14.633 13.18 3.143 1 45.88 89 GLN A CA 1
ATOM 679 C C . GLN A 1 89 ? -15.75 12.469 2.389 1 45.88 89 GLN A C 1
ATOM 681 O O . GLN A 1 89 ? -15.484 11.68 1.476 1 45.88 89 GLN A O 1
ATOM 686 N N . SER A 1 90 ? -16.734 11.93 3.102 1 38.47 90 SER A N 1
ATOM 687 C CA . SER A 1 90 ? -17.938 11.617 2.338 1 38.47 90 SER A CA 1
ATOM 688 C C . SER A 1 90 ? -18.203 12.672 1.27 1 38.47 90 SER A C 1
ATOM 690 O O . SER A 1 90 ? -18.094 13.875 1.534 1 38.47 90 SER A O 1
ATOM 692 N N . PRO A 1 91 ? -18.391 12.227 -0.071 1 35.97 91 PRO A N 1
ATOM 693 C CA . PRO A 1 91 ? -18.906 13.289 -0.938 1 35.97 91 PRO A CA 1
ATOM 694 C C . PRO A 1 91 ? -19.969 14.148 -0.251 1 35.97 91 PRO A C 1
ATOM 696 O O . PRO A 1 91 ? -20.625 13.688 0.689 1 35.97 91 PRO A O 1
ATOM 699 N N . MET B 1 1 ? 15.883 47.094 -10.797 1 33.41 1 MET B N 1
ATOM 700 C CA . MET B 1 1 ? 16.078 46.125 -9.711 1 33.41 1 MET B CA 1
ATOM 701 C C . MET B 1 1 ? 14.781 45.375 -9.43 1 33.41 1 MET B C 1
ATOM 703 O O . MET B 1 1 ? 13.82 45.938 -8.906 1 33.41 1 MET B O 1
ATOM 707 N N . ASN B 1 2 ? 14.289 44.562 -10.336 1 38.53 2 ASN B N 1
ATOM 708 C CA . ASN B 1 2 ? 13.109 43.688 -10.305 1 38.53 2 ASN B CA 1
ATOM 709 C C . ASN B 1 2 ? 13.07 42.844 -9.039 1 38.53 2 ASN B C 1
ATOM 711 O O . ASN B 1 2 ? 13.969 42.031 -8.805 1 38.53 2 ASN B O 1
ATOM 715 N N . ASP B 1 3 ? 12.766 43.375 -7.883 1 39.62 3 ASP B N 1
ATOM 716 C CA . ASP B 1 3 ? 12.484 42.688 -6.633 1 39.62 3 ASP B CA 1
ATOM 717 C C . ASP B 1 3 ? 11.656 41.406 -6.883 1 39.62 3 ASP B C 1
ATOM 719 O O . ASP B 1 3 ? 10.438 41.469 -7.004 1 39.62 3 ASP B O 1
ATOM 723 N N . GLN B 1 4 ? 11.969 40.656 -7.836 1 44.62 4 GLN B N 1
ATOM 724 C CA . GLN B 1 4 ? 11.383 39.312 -7.887 1 44.62 4 GLN B CA 1
ATOM 725 C C . GLN B 1 4 ? 11.32 38.688 -6.496 1 44.62 4 GLN B C 1
ATOM 727 O O . GLN B 1 4 ? 12.344 38.25 -5.961 1 44.62 4 GLN B O 1
ATOM 732 N N . ARG B 1 5 ? 10.648 39.312 -5.535 1 44.62 5 ARG B N 1
ATOM 733 C CA . ARG B 1 5 ? 10.289 38.656 -4.289 1 44.62 5 ARG B CA 1
ATOM 734 C C . ARG B 1 5 ? 10.117 37.156 -4.504 1 44.62 5 ARG B C 1
ATOM 736 O O . ARG B 1 5 ? 9.188 36.719 -5.191 1 44.62 5 ARG B O 1
ATOM 743 N N . THR B 1 6 ? 11.07 36.438 -4.754 1 45.62 6 THR B N 1
ATOM 744 C CA . THR B 1 6 ? 11.008 34.969 -4.66 1 45.62 6 THR B CA 1
ATOM 745 C C . THR B 1 6 ? 9.961 34.531 -3.631 1 45.62 6 THR B C 1
ATOM 747 O O . THR B 1 6 ? 10.07 34.875 -2.451 1 45.62 6 THR B O 1
ATOM 750 N N . ALA B 1 7 ? 8.711 34.625 -3.959 1 45.72 7 ALA B N 1
ATOM 751 C CA . ALA B 1 7 ? 7.645 34.125 -3.109 1 45.72 7 ALA B CA 1
ATOM 752 C C . ALA B 1 7 ? 8.133 32.938 -2.281 1 45.72 7 ALA B C 1
ATOM 754 O O . ALA B 1 7 ? 8.766 32.031 -2.809 1 45.72 7 ALA B O 1
ATOM 755 N N . LEU B 1 8 ? 8.672 33.062 -1.143 1 48.94 8 LEU B N 1
ATOM 756 C CA . LEU B 1 8 ? 9.008 31.969 -0.242 1 48.94 8 LEU B CA 1
ATOM 757 C C . LEU B 1 8 ? 8.086 30.781 -0.473 1 48.94 8 LEU B C 1
ATOM 759 O O . LEU B 1 8 ? 6.918 30.953 -0.822 1 48.94 8 LEU B O 1
ATOM 763 N N . PRO B 1 9 ? 8.656 29.672 -0.98 1 52.59 9 PRO B N 1
ATOM 764 C CA . PRO B 1 9 ? 7.746 28.531 -1.156 1 52.59 9 PRO B CA 1
ATOM 765 C C . PRO B 1 9 ? 6.609 28.531 -0.137 1 52.59 9 PRO B C 1
ATOM 767 O O . PRO B 1 9 ? 6.84 28.75 1.054 1 52.59 9 PRO B O 1
ATOM 770 N N . THR B 1 10 ? 5.582 29.125 -0.398 1 63.28 10 THR B N 1
ATOM 771 C CA . THR B 1 10 ? 4.418 29.25 0.474 1 63.28 10 THR B CA 1
ATOM 772 C C . THR B 1 10 ? 4.262 28.016 1.346 1 63.28 10 THR B C 1
ATOM 774 O O . THR B 1 10 ? 4.168 26.891 0.833 1 63.28 10 THR B O 1
ATOM 777 N N . ARG B 1 11 ? 4.859 28.016 2.52 1 80.31 11 ARG B N 1
ATOM 778 C CA . ARG B 1 11 ? 4.695 26.969 3.527 1 80.31 11 ARG B CA 1
ATOM 779 C C . ARG B 1 11 ? 3.252 26.484 3.586 1 80.31 11 ARG B C 1
ATOM 781 O O . ARG B 1 11 ? 2.318 27.281 3.512 1 80.31 11 ARG B O 1
ATOM 788 N N . ALA B 1 12 ? 3.152 25.188 3.477 1 89.25 12 ALA B N 1
ATOM 789 C CA . ALA B 1 12 ? 1.822 24.594 3.539 1 89.25 12 ALA B CA 1
ATOM 790 C C . ALA B 1 12 ? 1.059 25.078 4.77 1 89.25 12 ALA B C 1
ATOM 792 O O . ALA B 1 12 ? 1.648 25.297 5.828 1 89.25 12 ALA B O 1
ATOM 793 N N . SER B 1 13 ? -0.124 25.406 4.504 1 93.56 13 SER B N 1
ATOM 794 C CA . SER B 1 13 ? -0.995 25.781 5.613 1 93.56 13 SER B CA 1
ATOM 795 C C . SER B 1 13 ? -1.412 24.547 6.422 1 93.56 13 SER B C 1
ATOM 797 O O . SER B 1 13 ? -1.183 23.422 6 1 93.56 13 SER B O 1
ATOM 799 N N . PHE B 1 14 ? -1.969 24.859 7.555 1 94 14 PHE B N 1
ATOM 800 C CA . PHE B 1 14 ? -2.535 23.812 8.398 1 94 14 PHE B CA 1
ATOM 801 C C . PHE B 1 14 ? -3.576 23 7.637 1 94 14 PHE B C 1
ATOM 803 O O . PHE B 1 14 ? -3.572 21.766 7.684 1 94 14 PHE B O 1
ATOM 810 N N . GLU B 1 15 ? -4.461 23.688 6.93 1 94.69 15 GLU B N 1
ATOM 811 C CA . GLU B 1 15 ? -5.539 23.031 6.188 1 94.69 15 GLU B CA 1
ATOM 812 C C . GLU B 1 15 ? -4.988 22.156 5.066 1 94.69 15 GLU B C 1
ATOM 814 O O . GLU B 1 15 ? -5.543 21.094 4.773 1 94.69 15 GLU B O 1
ATOM 819 N N . GLN B 1 16 ? -3.965 22.609 4.527 1 95.81 16 GLN B N 1
ATOM 820 C CA . GLN B 1 16 ? -3.34 21.844 3.451 1 95.81 16 GLN B CA 1
ATOM 821 C C . GLN B 1 16 ? -2.727 20.547 3.979 1 95.81 16 GLN B C 1
ATOM 823 O O . GLN B 1 16 ? -2.836 19.5 3.342 1 95.81 16 GLN B O 1
ATOM 828 N N . LEU B 1 17 ? -2.115 20.609 5.098 1 96.88 17 LEU B N 1
ATOM 829 C CA . LEU B 1 17 ? -1.534 19.422 5.699 1 96.88 17 LEU B CA 1
ATOM 830 C C . LEU B 1 17 ? -2.621 18.422 6.086 1 96.88 17 LEU B C 1
ATOM 832 O O . LEU B 1 17 ? -2.504 17.234 5.812 1 96.88 17 LEU B O 1
ATOM 836 N N . ALA B 1 18 ? -3.641 18.938 6.652 1 96.38 18 ALA B N 1
ATOM 837 C CA . ALA B 1 18 ? -4.75 18.078 7.07 1 96.38 18 ALA B CA 1
ATOM 838 C C . ALA B 1 18 ? -5.398 17.391 5.871 1 96.38 18 ALA B C 1
ATOM 840 O O . ALA B 1 18 ? -5.703 16.203 5.918 1 96.38 18 ALA B O 1
ATOM 841 N N . ARG B 1 19 ? -5.586 18.109 4.82 1 96.56 19 ARG B N 1
ATOM 842 C CA . ARG B 1 19 ? -6.164 17.562 3.6 1 96.56 19 ARG B CA 1
ATOM 843 C C . ARG B 1 19 ? -5.254 16.484 3.006 1 96.56 19 ARG B C 1
ATOM 845 O O . ARG B 1 19 ? -5.727 15.445 2.543 1 96.56 19 ARG B O 1
ATOM 852 N N . THR B 1 20 ? -3.973 16.812 3.045 1 97.38 20 THR B N 1
ATOM 853 C CA . THR B 1 20 ? -3.004 15.836 2.543 1 97.38 20 THR B CA 1
ATOM 854 C C . THR B 1 20 ? -3.111 14.523 3.307 1 97.38 20 THR B C 1
ATOM 856 O O . THR B 1 20 ? -3.105 13.445 2.705 1 97.38 20 THR B O 1
ATOM 859 N N . ILE B 1 21 ? -3.225 14.555 4.602 1 98.19 21 ILE B N 1
ATOM 860 C CA . ILE B 1 21 ? -3.336 13.352 5.422 1 98.19 21 ILE B CA 1
ATOM 861 C C . ILE B 1 21 ? -4.633 12.617 5.086 1 98.19 21 ILE B C 1
ATOM 863 O O . ILE B 1 21 ? -4.625 11.398 4.891 1 98.19 21 ILE B O 1
ATOM 867 N N . THR B 1 22 ? -5.707 13.328 4.957 1 97.88 22 THR B N 1
ATOM 868 C CA . THR B 1 22 ? -7 12.727 4.66 1 97.88 22 THR B CA 1
ATOM 869 C C . THR B 1 22 ? -6.988 12.062 3.283 1 97.88 22 THR B C 1
ATOM 871 O O . THR B 1 22 ? -7.414 10.914 3.135 1 97.88 22 THR B O 1
ATOM 874 N N . ASP B 1 23 ? -6.488 12.758 2.291 1 97 23 ASP B N 1
ATOM 875 C CA . ASP B 1 23 ? -6.43 12.234 0.929 1 97 23 ASP B CA 1
ATOM 876 C C . ASP B 1 23 ? -5.539 11 0.854 1 97 23 ASP B C 1
ATOM 878 O O . ASP B 1 23 ? -5.906 10 0.227 1 97 23 ASP B O 1
ATOM 882 N N . THR B 1 24 ? -4.387 11.109 1.474 1 98.19 24 THR B N 1
ATOM 883 C CA . THR B 1 24 ? -3.461 9.977 1.477 1 98.19 24 THR B CA 1
ATOM 884 C C . THR B 1 24 ? -4.09 8.758 2.145 1 98.19 24 THR B C 1
ATOM 886 O O . THR B 1 24 ? -3.977 7.641 1.641 1 98.19 24 THR B O 1
ATOM 889 N N . ASN B 1 25 ? -4.746 8.992 3.25 1 98.5 25 ASN B N 1
ATOM 890 C CA . ASN B 1 25 ? -5.43 7.887 3.916 1 98.5 25 ASN B CA 1
ATOM 891 C C . ASN B 1 25 ? -6.449 7.223 2.994 1 98.5 25 ASN B C 1
ATOM 893 O O . ASN B 1 25 ? -6.48 5.996 2.877 1 98.5 25 ASN B O 1
ATOM 897 N N . GLY B 1 26 ? -7.285 8.008 2.359 1 98.06 26 GLY B N 1
ATOM 898 C CA . GLY B 1 26 ? -8.273 7.457 1.439 1 98.06 26 GLY B CA 1
ATOM 899 C C . GLY B 1 26 ? -7.652 6.637 0.323 1 98.06 26 GLY B C 1
ATOM 900 O O . GLY B 1 26 ? -8.117 5.535 0.027 1 98.06 26 GLY B O 1
ATOM 901 N N . TRP B 1 27 ? -6.574 7.141 -0.255 1 98.12 27 TRP B N 1
ATOM 902 C CA . TRP B 1 27 ? -5.902 6.473 -1.365 1 98.12 27 TRP B CA 1
ATOM 903 C C . TRP B 1 27 ? -5.258 5.168 -0.908 1 98.12 27 TRP B C 1
ATOM 905 O O . TRP B 1 27 ? -5.352 4.148 -1.594 1 98.12 27 TRP B O 1
ATOM 915 N N . VAL B 1 28 ? -4.609 5.266 0.238 1 98.75 28 VAL B N 1
ATOM 916 C CA . VAL B 1 28 ? -3.934 4.082 0.758 1 98.75 28 VAL B CA 1
ATOM 917 C C . VAL B 1 28 ? -4.961 3.002 1.087 1 98.75 28 VAL B C 1
ATOM 919 O O . VAL B 1 28 ? -4.766 1.828 0.761 1 98.75 28 VAL B O 1
ATOM 922 N N . GLN B 1 29 ? -6.102 3.344 1.685 1 98.69 29 GLN B N 1
ATOM 923 C CA . GLN B 1 29 ? -7.141 2.367 1.996 1 98.69 29 GLN B CA 1
ATOM 924 C C . GLN B 1 29 ? -7.648 1.684 0.731 1 98.69 29 GLN B C 1
ATOM 926 O O . GLN B 1 29 ? -7.746 0.456 0.679 1 98.69 29 GLN B O 1
ATOM 931 N N . GLU B 1 30 ? -7.922 2.439 -0.27 1 98.44 30 GLU B N 1
ATOM 932 C CA . GLU B 1 30 ? -8.43 1.892 -1.522 1 98.44 30 GLU B CA 1
ATOM 933 C C . GLU B 1 30 ? -7.387 1.014 -2.209 1 98.44 30 GLU B C 1
ATOM 935 O O . GLU B 1 30 ? -7.688 -0.112 -2.613 1 98.44 30 GLU B O 1
ATOM 940 N N . GLY B 1 31 ? -6.215 1.544 -2.324 1 98.81 31 GLY B N 1
ATOM 941 C CA . GLY B 1 31 ? -5.156 0.799 -2.984 1 98.81 31 GLY B CA 1
ATOM 942 C C . GLY B 1 31 ? -4.801 -0.491 -2.271 1 98.81 31 GLY B C 1
ATOM 943 O O . GLY B 1 31 ? -4.629 -1.533 -2.908 1 98.81 31 GLY B O 1
ATOM 944 N N . CYS B 1 32 ? -4.711 -0.437 -0.966 1 98.88 32 CYS B N 1
ATOM 945 C CA . CYS B 1 32 ? -4.359 -1.623 -0.193 1 98.88 32 CYS B CA 1
ATOM 946 C C . CYS B 1 32 ? -5.48 -2.656 -0.241 1 98.88 32 CYS B C 1
ATOM 948 O O . CYS B 1 32 ? -5.219 -3.861 -0.252 1 98.88 32 CYS B O 1
ATOM 950 N N . ASN B 1 33 ? -6.711 -2.201 -0.222 1 98.81 33 ASN B N 1
ATOM 951 C CA . ASN B 1 33 ? -7.828 -3.127 -0.351 1 98.81 33 ASN B CA 1
ATOM 952 C C . ASN B 1 33 ? -7.785 -3.877 -1.68 1 98.81 33 ASN B C 1
ATOM 954 O O . ASN B 1 33 ? -8.055 -5.078 -1.729 1 98.81 33 ASN B O 1
ATOM 958 N N . GLU B 1 34 ? -7.48 -3.172 -2.721 1 98.88 34 GLU B N 1
ATOM 959 C CA . GLU B 1 34 ? -7.367 -3.797 -4.035 1 98.88 34 GLU B CA 1
ATOM 960 C C . GLU B 1 34 ? -6.227 -4.812 -4.062 1 98.88 34 GLU B C 1
ATOM 962 O O . GLU B 1 34 ? -6.398 -5.934 -4.551 1 98.88 34 GLU B O 1
ATOM 967 N N . ILE B 1 35 ? -5.082 -4.449 -3.539 1 98.94 35 ILE B N 1
ATOM 968 C CA . ILE B 1 35 ? -3.918 -5.328 -3.5 1 98.94 35 ILE B CA 1
ATOM 969 C C . ILE B 1 35 ? -4.242 -6.574 -2.682 1 98.94 35 ILE B C 1
ATOM 971 O O . ILE B 1 35 ? -3.93 -7.695 -3.096 1 98.94 35 ILE B O 1
ATOM 975 N N . TRP B 1 36 ? -4.895 -6.379 -1.581 1 98.88 36 TRP B N 1
ATOM 976 C CA . TRP B 1 36 ? -5.305 -7.492 -0.73 1 98.88 36 TRP B CA 1
ATOM 977 C C . TRP B 1 36 ? -6.188 -8.469 -1.5 1 98.88 36 TRP B C 1
ATOM 979 O O . TRP B 1 36 ? -5.945 -9.68 -1.485 1 98.88 36 TRP B O 1
ATOM 989 N N . ALA B 1 37 ? -7.227 -7.965 -2.133 1 98.81 37 ALA B N 1
ATOM 990 C CA . ALA B 1 37 ? -8.188 -8.797 -2.85 1 98.81 37 ALA B CA 1
ATOM 991 C C . ALA B 1 37 ? -7.516 -9.57 -3.979 1 98.81 37 ALA B C 1
ATOM 993 O O . ALA B 1 37 ? -7.801 -10.75 -4.188 1 98.81 37 ALA B O 1
ATOM 994 N N . LEU B 1 38 ? -6.637 -8.914 -4.691 1 98.81 38 LEU B N 1
ATOM 995 C CA . LEU B 1 38 ? -5.941 -9.555 -5.801 1 98.81 38 LEU B CA 1
ATOM 996 C C . LEU B 1 38 ? -5.02 -10.656 -5.297 1 98.81 38 LEU B C 1
ATOM 998 O O . LEU B 1 38 ? -4.949 -11.734 -5.895 1 98.81 38 LEU B O 1
ATOM 1002 N N . ALA B 1 39 ? -4.262 -10.383 -4.215 1 98.75 39 ALA B N 1
ATOM 1003 C CA . ALA B 1 39 ? -3.393 -11.406 -3.641 1 98.75 39 ALA B CA 1
ATOM 1004 C C . ALA B 1 39 ? -4.199 -12.617 -3.174 1 98.75 39 ALA B C 1
ATOM 1006 O O . ALA B 1 39 ? -3.791 -13.758 -3.387 1 98.75 39 ALA B O 1
ATOM 1007 N N . GLN B 1 40 ? -5.316 -12.336 -2.539 1 98.12 40 GLN B N 1
ATOM 1008 C CA . GLN B 1 40 ? -6.203 -13.398 -2.088 1 98.12 40 GLN B CA 1
ATOM 1009 C C . GLN B 1 40 ? -6.703 -14.234 -3.264 1 98.12 40 GLN B C 1
ATOM 1011 O O . GLN B 1 40 ? -6.777 -15.461 -3.172 1 98.12 40 GLN B O 1
ATOM 1016 N N . LEU B 1 41 ? -7.086 -13.586 -4.375 1 97.44 41 LEU B N 1
ATOM 1017 C CA . LEU B 1 41 ? -7.555 -14.266 -5.578 1 97.44 41 LEU B CA 1
ATOM 1018 C C . LEU B 1 41 ? -6.469 -15.18 -6.141 1 97.44 41 LEU B C 1
ATOM 1020 O O . LEU B 1 41 ? -6.742 -16.328 -6.496 1 97.44 41 LEU B O 1
ATOM 1024 N N . VAL B 1 42 ? -5.215 -14.727 -6.254 1 97.88 42 VAL B N 1
ATOM 1025 C CA . VAL B 1 42 ? -4.109 -15.523 -6.785 1 97.88 42 VAL B CA 1
ATOM 1026 C C . VAL B 1 42 ? -3.83 -16.703 -5.859 1 97.88 42 VAL B C 1
ATOM 1028 O O . VAL B 1 42 ? -3.613 -17.828 -6.32 1 97.88 42 VAL B O 1
ATOM 1031 N N . LEU B 1 43 ? -3.836 -16.484 -4.559 1 96.75 43 LEU B N 1
ATOM 1032 C CA . LEU B 1 43 ? -3.617 -17.531 -3.572 1 96.75 43 LEU B CA 1
ATOM 1033 C C . LEU B 1 43 ? -4.66 -18.641 -3.717 1 96.75 43 LEU B C 1
ATOM 1035 O O . LEU B 1 43 ? -4.32 -19.828 -3.701 1 96.75 43 LEU B O 1
ATOM 1039 N N . ALA B 1 44 ? -5.938 -18.266 -3.871 1 95.38 44 ALA B N 1
ATOM 1040 C CA . ALA B 1 44 ? -7.012 -19.234 -4.07 1 95.38 44 ALA B CA 1
ATOM 1041 C C . ALA B 1 44 ? -6.805 -20.031 -5.355 1 95.38 44 ALA B C 1
ATOM 1043 O O . ALA B 1 44 ? -7.023 -21.25 -5.383 1 95.38 44 ALA B O 1
ATOM 1044 N N . SER B 1 45 ? -6.375 -19.328 -6.402 1 94.38 45 SER B N 1
ATOM 1045 C CA . SER B 1 45 ? -6.117 -19.969 -7.688 1 94.38 45 SER B CA 1
ATOM 1046 C C . SER B 1 45 ? -4.961 -20.953 -7.598 1 94.38 45 SER B C 1
ATOM 1048 O O . SER B 1 45 ? -4.996 -22.031 -8.211 1 94.38 45 SER B O 1
ATOM 1050 N N . LEU B 1 46 ? -3.941 -20.609 -6.871 1 91.69 46 LEU B N 1
ATOM 1051 C CA . LEU B 1 46 ? -2.768 -21.453 -6.699 1 91.69 46 LEU B CA 1
ATOM 1052 C C . LEU B 1 46 ? -3.135 -22.766 -5.992 1 91.69 46 LEU B C 1
ATOM 1054 O O . LEU B 1 46 ? -2.521 -23.797 -6.242 1 91.69 46 LEU B O 1
ATOM 1058 N N . ASN B 1 47 ? -4.094 -22.719 -5.145 1 89.25 47 ASN B N 1
ATOM 1059 C CA . ASN B 1 47 ? -4.5 -23.875 -4.348 1 89.25 47 ASN B CA 1
ATOM 1060 C C . ASN B 1 47 ? -5.605 -24.672 -5.039 1 89.25 47 ASN B C 1
ATOM 1062 O O . ASN B 1 47 ? -6.039 -25.703 -4.531 1 89.25 47 ASN B O 1
ATOM 1066 N N . ALA B 1 48 ? -6.043 -24.188 -6.164 1 89.25 48 ALA B N 1
ATOM 1067 C CA . ALA B 1 48 ? -7.059 -24.891 -6.941 1 89.25 48 ALA B CA 1
ATOM 1068 C C . ALA B 1 48 ? -6.445 -26.078 -7.699 1 89.25 48 ALA B C 1
ATOM 1070 O O . ALA B 1 48 ? -5.23 -26.125 -7.895 1 89.25 48 ALA B O 1
ATOM 1071 N N . PRO B 1 49 ? -7.387 -27.109 -8.102 1 87.56 49 PRO B N 1
ATOM 1072 C CA . PRO B 1 49 ? -6.891 -28.188 -8.969 1 87.56 49 PRO B CA 1
ATOM 1073 C C . PRO B 1 49 ? -6.234 -27.656 -10.242 1 87.56 49 PRO B C 1
ATOM 1075 O O . PRO B 1 49 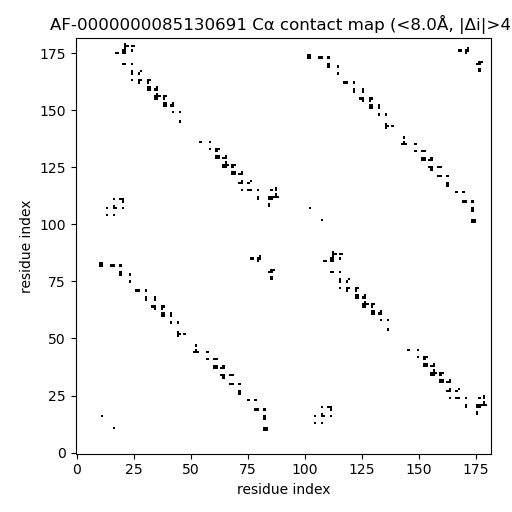? -6.605 -26.594 -10.734 1 87.56 49 PRO B O 1
ATOM 1078 N N . GLU B 1 50 ? -5.191 -28.422 -10.719 1 81.38 50 GLU B N 1
ATOM 1079 C CA . GLU B 1 50 ? -4.359 -27.984 -11.836 1 81.38 50 GLU B CA 1
ATOM 1080 C C . GLU B 1 50 ? -5.211 -27.609 -13.039 1 81.38 50 GLU B C 1
ATOM 1082 O O . GLU B 1 50 ? -4.902 -26.64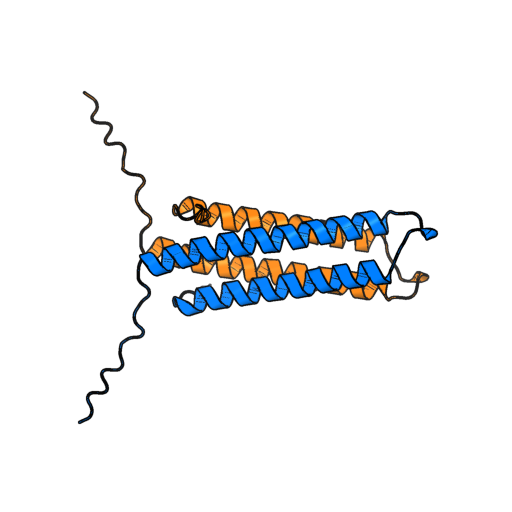1 -13.742 1 81.38 50 GLU B O 1
ATOM 1087 N N . ASP B 1 51 ? -6.254 -28.266 -13.32 1 85.56 51 ASP B N 1
ATOM 1088 C CA . ASP B 1 51 ? -7.07 -28.062 -14.508 1 85.56 51 ASP B CA 1
ATOM 1089 C C . ASP B 1 51 ? -7.875 -26.766 -14.398 1 85.56 51 ASP B C 1
ATOM 1091 O O . ASP B 1 51 ? -8.398 -26.266 -15.398 1 85.56 51 ASP B O 1
ATOM 1095 N N . LEU B 1 52 ? -7.898 -26.172 -13.164 1 85.19 52 LEU B N 1
ATOM 1096 C CA . LEU B 1 52 ? -8.672 -24.969 -12.938 1 85.19 52 LEU B CA 1
ATOM 1097 C C . LEU B 1 52 ? -7.758 -23.75 -12.828 1 85.19 52 LEU B C 1
ATOM 1099 O O . LEU B 1 52 ? -8.234 -22.609 -12.781 1 85.19 52 LEU B O 1
ATOM 1103 N N . ARG B 1 53 ? -6.508 -24.062 -12.898 1 82.88 53 ARG B N 1
ATOM 1104 C CA . ARG B 1 53 ? -5.559 -22.969 -12.773 1 82.88 53 ARG B CA 1
ATOM 1105 C C . ARG B 1 53 ? -5.395 -22.234 -14.094 1 82.88 53 ARG B C 1
ATOM 1107 O O . ARG B 1 53 ? -5.383 -22.844 -15.164 1 82.88 53 ARG B O 1
ATOM 1114 N N . ARG B 1 54 ? -5.504 -20.938 -13.961 1 88.62 54 ARG B N 1
ATOM 1115 C CA . ARG B 1 54 ? -5.297 -20.062 -15.117 1 88.62 54 ARG B CA 1
ATOM 1116 C C . ARG B 1 54 ? -4.059 -19.188 -14.922 1 88.62 54 ARG B C 1
ATOM 1118 O O . ARG B 1 54 ? -4.152 -18.062 -14.445 1 88.62 54 ARG B O 1
ATOM 1125 N N . PRO B 1 55 ? -2.854 -19.672 -15.414 1 87.94 55 PRO B N 1
ATOM 1126 C CA . PRO B 1 55 ? -1.593 -18.969 -15.164 1 87.94 55 PRO B CA 1
ATOM 1127 C C . PRO B 1 55 ? -1.58 -17.562 -15.742 1 87.94 55 PRO B C 1
ATOM 1129 O O . PRO B 1 55 ? -0.988 -16.656 -15.148 1 87.94 55 PRO B O 1
ATOM 1132 N N . GLN B 1 56 ? -2.246 -17.391 -16.875 1 92.94 56 GLN B N 1
ATOM 1133 C CA . GLN B 1 56 ? -2.26 -16.062 -17.469 1 92.94 56 GLN B CA 1
ATOM 1134 C C . GLN B 1 56 ? -3.039 -15.07 -16.609 1 92.94 56 GLN B C 1
ATOM 1136 O O . GLN B 1 56 ? -2.619 -13.93 -16.422 1 92.94 56 GLN B O 1
ATOM 1141 N N . ALA B 1 57 ? -4.141 -15.555 -16.078 1 95.44 57 ALA B N 1
ATOM 1142 C CA . ALA B 1 57 ? -4.941 -14.703 -15.195 1 95.44 57 ALA B CA 1
ATOM 1143 C C . ALA B 1 57 ? -4.188 -14.391 -13.906 1 95.44 57 ALA B C 1
ATOM 1145 O O . ALA B 1 57 ? -4.238 -13.258 -13.414 1 95.44 57 ALA B O 1
ATOM 1146 N N . MET B 1 58 ? -3.496 -15.375 -13.398 1 96.12 58 MET B N 1
ATOM 1147 C CA . MET B 1 58 ? -2.699 -15.164 -12.195 1 96.12 58 MET B CA 1
ATOM 1148 C C . MET B 1 58 ? -1.581 -14.156 -12.453 1 96.12 58 MET B C 1
ATOM 1150 O O . MET B 1 58 ? -1.336 -13.266 -11.633 1 96.12 58 MET B O 1
ATOM 1154 N N . ALA B 1 59 ? -0.972 -14.289 -13.609 1 96.75 59 ALA B N 1
ATOM 1155 C CA . ALA B 1 59 ? 0.099 -13.367 -13.969 1 96.75 59 ALA B CA 1
ATOM 1156 C C . ALA B 1 59 ? -0.427 -11.938 -14.078 1 96.75 59 ALA B C 1
ATOM 1158 O O . ALA B 1 59 ? 0.223 -10.992 -13.625 1 96.75 59 ALA B O 1
ATOM 1159 N N . HIS B 1 60 ? -1.559 -11.781 -14.656 1 97.88 60 HIS B N 1
ATOM 1160 C CA . HIS B 1 60 ? -2.162 -10.453 -14.797 1 97.88 60 HIS B CA 1
ATOM 1161 C C . HIS B 1 60 ? -2.447 -9.836 -13.43 1 97.88 60 HIS B C 1
ATOM 1163 O O . HIS B 1 60 ? -2.158 -8.656 -13.211 1 97.88 60 HIS B O 1
ATOM 1169 N N . ALA B 1 61 ? -3.023 -10.648 -12.531 1 98.5 61 ALA B N 1
ATOM 1170 C CA . ALA B 1 61 ? -3.311 -10.164 -11.18 1 98.5 61 ALA B CA 1
ATOM 1171 C C . ALA B 1 61 ? -2.029 -9.758 -10.461 1 98.5 61 ALA B C 1
ATOM 1173 O O . ALA B 1 61 ? -1.997 -8.734 -9.773 1 98.5 61 ALA B O 1
ATOM 1174 N N . LEU B 1 62 ? -1.004 -10.516 -10.648 1 98.62 62 LEU B N 1
ATOM 1175 C CA . LEU B 1 62 ? 0.272 -10.211 -10.008 1 98.62 62 LEU B CA 1
ATOM 1176 C C . LEU B 1 62 ? 0.87 -8.93 -10.578 1 98.62 62 LEU B C 1
ATOM 1178 O O . LEU B 1 62 ? 1.452 -8.133 -9.836 1 98.62 62 LEU B O 1
ATOM 1182 N N . ARG B 1 63 ? 0.741 -8.711 -11.836 1 98.75 63 ARG B N 1
ATOM 1183 C CA . ARG B 1 63 ? 1.194 -7.457 -12.43 1 98.75 63 ARG B CA 1
ATOM 1184 C C . ARG B 1 63 ? 0.386 -6.277 -11.898 1 98.75 63 ARG B C 1
ATOM 1186 O O . ARG B 1 63 ? 0.938 -5.207 -11.641 1 98.75 63 ARG B O 1
ATOM 1193 N N . ALA B 1 64 ? -0.895 -6.48 -11.734 1 98.88 64 ALA B N 1
ATOM 1194 C CA . ALA B 1 64 ? -1.749 -5.43 -11.188 1 98.88 64 ALA B CA 1
ATOM 1195 C C . ALA B 1 64 ? -1.339 -5.074 -9.758 1 98.88 64 ALA B C 1
ATOM 1197 O O . ALA B 1 64 ? -1.358 -3.904 -9.375 1 98.88 64 ALA B O 1
ATOM 1198 N N . ILE B 1 65 ? -1.015 -6.094 -8.992 1 98.94 65 ILE B N 1
ATOM 1199 C CA . ILE B 1 65 ? -0.538 -5.863 -7.637 1 98.94 65 ILE B CA 1
ATOM 1200 C C . ILE B 1 65 ? 0.743 -5.035 -7.672 1 98.94 65 ILE B C 1
ATOM 1202 O O . ILE B 1 65 ? 0.865 -4.039 -6.953 1 98.94 65 ILE B O 1
ATOM 1206 N N . ARG B 1 66 ? 1.699 -5.441 -8.477 1 98.81 66 ARG B N 1
ATOM 1207 C CA . ARG B 1 66 ? 2.961 -4.719 -8.602 1 98.81 66 ARG B CA 1
ATOM 1208 C C . ARG B 1 66 ? 2.721 -3.266 -9 1 98.81 66 ARG B C 1
ATOM 1210 O O . ARG B 1 66 ? 3.229 -2.348 -8.352 1 98.81 66 ARG B O 1
ATOM 1217 N N . ASP B 1 67 ? 1.953 -3.107 -10.023 1 98.75 67 ASP B N 1
ATOM 1218 C CA . ASP B 1 67 ? 1.679 -1.768 -10.539 1 98.75 67 ASP B CA 1
ATOM 1219 C C . ASP B 1 67 ? 0.904 -0.937 -9.516 1 98.75 67 ASP B C 1
ATOM 1221 O O . ASP B 1 67 ? 1.107 0.274 -9.414 1 98.75 67 ASP B O 1
ATOM 1225 N N . GLY B 1 68 ? -0.021 -1.577 -8.828 1 98.88 68 GLY B N 1
ATOM 1226 C CA . GLY B 1 68 ? -0.761 -0.902 -7.77 1 98.88 68 GLY B CA 1
ATOM 1227 C C . GLY B 1 68 ? 0.125 -0.41 -6.641 1 98.88 68 GLY B C 1
ATOM 1228 O O . GLY B 1 68 ? -0.047 0.708 -6.152 1 98.88 68 GLY B O 1
ATOM 1229 N N . ALA B 1 69 ? 1.058 -1.254 -6.207 1 98.94 69 ALA B N 1
ATOM 1230 C CA . ALA B 1 69 ? 1.999 -0.866 -5.156 1 98.94 69 ALA B CA 1
ATOM 1231 C C . ALA B 1 69 ? 2.842 0.33 -5.594 1 98.94 69 ALA B C 1
ATOM 1233 O O . ALA B 1 69 ? 3.047 1.267 -4.816 1 98.94 69 ALA B O 1
ATOM 1234 N N . GLU B 1 70 ? 3.316 0.277 -6.801 1 98.75 70 GLU B N 1
ATOM 1235 C CA . GLU B 1 70 ? 4.113 1.376 -7.336 1 98.75 70 GLU B CA 1
ATOM 1236 C C . GLU B 1 70 ? 3.301 2.666 -7.402 1 98.75 70 GLU B C 1
ATOM 1238 O O . GLU B 1 70 ? 3.789 3.732 -7.023 1 98.75 70 GLU B O 1
ATOM 1243 N N . SER B 1 71 ? 2.102 2.615 -7.883 1 98.75 71 SER B N 1
ATOM 1244 C CA . SER B 1 71 ? 1.226 3.777 -7.996 1 98.75 71 SER B CA 1
ATOM 1245 C C . SER B 1 71 ? 0.938 4.387 -6.629 1 98.75 71 SER B C 1
ATOM 1247 O O . SER B 1 71 ? 0.924 5.609 -6.48 1 98.75 71 SER B O 1
ATOM 1249 N N . LEU B 1 72 ? 0.672 3.555 -5.652 1 98.81 72 LEU B N 1
ATOM 1250 C CA . LEU B 1 72 ? 0.405 4.023 -4.297 1 98.81 72 LEU B CA 1
ATOM 1251 C C . LEU B 1 72 ? 1.606 4.773 -3.734 1 98.81 72 LEU B C 1
ATOM 1253 O O . LEU B 1 72 ? 1.459 5.871 -3.189 1 98.81 72 LEU B O 1
ATOM 1257 N N . ALA B 1 73 ? 2.785 4.195 -3.869 1 98.75 73 ALA B N 1
ATOM 1258 C CA . ALA B 1 73 ? 4.016 4.816 -3.395 1 98.75 73 ALA B CA 1
ATOM 1259 C C . ALA B 1 73 ? 4.238 6.172 -4.059 1 98.75 73 ALA B C 1
ATOM 1261 O O . ALA B 1 73 ? 4.559 7.156 -3.385 1 98.75 73 ALA B O 1
ATOM 1262 N N . ASP B 1 74 ? 4.051 6.215 -5.398 1 98.56 74 ASP B N 1
ATOM 1263 C CA . ASP B 1 74 ? 4.258 7.441 -6.16 1 98.56 74 ASP B CA 1
ATOM 1264 C C . ASP B 1 74 ? 3.273 8.523 -5.73 1 98.56 74 ASP B C 1
ATOM 1266 O O . ASP B 1 74 ? 3.646 9.695 -5.59 1 98.56 74 ASP B O 1
ATOM 1270 N N . TYR B 1 75 ? 2.055 8.148 -5.57 1 98.56 75 TYR B N 1
ATOM 1271 C CA . TYR B 1 75 ? 1.036 9.109 -5.176 1 98.56 75 TYR B CA 1
ATOM 1272 C C . TYR B 1 75 ? 1.36 9.719 -3.818 1 98.56 75 TYR B C 1
ATOM 1274 O O . TYR B 1 75 ? 1.36 10.945 -3.662 1 98.56 75 TYR B O 1
ATOM 1282 N N . VAL B 1 76 ? 1.616 8.898 -2.846 1 98.44 76 VAL B N 1
ATOM 1283 C CA . VAL B 1 76 ? 1.846 9.359 -1.483 1 98.44 76 VAL B CA 1
ATOM 1284 C C . VAL B 1 76 ? 3.104 10.227 -1.438 1 98.44 76 VAL B C 1
ATOM 1286 O O . VAL B 1 76 ? 3.133 11.258 -0.754 1 98.44 76 VAL B O 1
ATOM 1289 N N . GLN B 1 77 ? 4.121 9.781 -2.148 1 98.19 77 GLN B N 1
ATOM 1290 C CA . GLN B 1 77 ? 5.332 10.586 -2.24 1 98.19 77 GLN B CA 1
ATOM 1291 C C . GLN B 1 77 ? 5.031 11.961 -2.838 1 98.19 77 GLN B C 1
ATOM 1293 O O . GLN B 1 77 ? 5.555 12.977 -2.369 1 98.19 77 GLN B O 1
ATOM 1298 N N . GLY B 1 78 ? 4.301 11.984 -3.883 1 97.81 78 GLY B N 1
ATOM 1299 C CA . GLY B 1 78 ? 3.916 13.234 -4.516 1 97.81 78 GLY B CA 1
ATOM 1300 C C . GLY B 1 78 ? 3.146 14.164 -3.592 1 97.81 78 GLY B C 1
ATOM 1301 O O . GLY B 1 78 ? 3.396 15.367 -3.564 1 97.81 78 GLY B O 1
ATOM 1302 N N . GLU B 1 79 ? 2.221 13.594 -2.816 1 97.5 79 GLU B N 1
ATOM 1303 C CA . GLU B 1 79 ? 1.453 14.383 -1.854 1 97.5 79 GLU B CA 1
ATOM 1304 C C . GLU B 1 79 ? 2.357 14.977 -0.779 1 97.5 79 GLU B C 1
ATOM 1306 O O . GLU B 1 79 ? 2.211 16.141 -0.413 1 97.5 79 GLU B O 1
ATOM 1311 N N . ALA B 1 80 ? 3.225 14.148 -0.262 1 97.5 80 ALA B N 1
ATOM 1312 C CA . ALA B 1 80 ? 4.16 14.633 0.752 1 97.5 80 ALA B CA 1
ATOM 1313 C C . ALA B 1 80 ? 5.02 15.766 0.21 1 97.5 80 ALA B C 1
ATOM 1315 O O . ALA B 1 80 ? 5.238 16.766 0.895 1 97.5 80 ALA B O 1
ATOM 1316 N N . ARG B 1 81 ? 5.492 15.641 -1.026 1 96.56 81 ARG B N 1
ATOM 1317 C CA . ARG B 1 81 ? 6.324 16.656 -1.671 1 96.56 81 ARG B CA 1
ATOM 1318 C C . ARG B 1 81 ? 5.562 17.969 -1.845 1 96.56 81 ARG B C 1
ATOM 1320 O O . ARG B 1 81 ? 6.125 19.047 -1.661 1 96.56 81 ARG B O 1
ATOM 1327 N N . SER B 1 82 ? 4.336 17.875 -2.154 1 95.69 82 SER B N 1
ATOM 1328 C CA . SER B 1 82 ? 3.523 19.047 -2.461 1 95.69 82 SER B CA 1
ATOM 1329 C C . SER B 1 82 ? 3.395 19.953 -1.248 1 95.69 82 SER B C 1
ATOM 1331 O O . SER B 1 82 ? 3.129 21.156 -1.392 1 95.69 82 SER B O 1
ATOM 1333 N N . VAL B 1 83 ? 3.641 19.328 -0.04 1 96.06 83 VAL B N 1
ATOM 1334 C CA . VAL B 1 83 ? 3.496 20.141 1.169 1 96.06 83 VAL B CA 1
ATOM 1335 C C . VAL B 1 83 ? 4.84 20.234 1.891 1 96.06 83 VAL B C 1
ATOM 1337 O O . VAL B 1 83 ? 4.895 20.594 3.068 1 96.06 83 VAL B O 1
ATOM 1340 N N . GLY B 1 84 ? 5.848 19.797 1.267 1 93.88 84 GLY B N 1
ATOM 1341 C CA . GLY B 1 84 ? 7.203 19.953 1.77 1 93.88 84 GLY B CA 1
ATOM 1342 C C . GLY B 1 84 ? 7.562 18.938 2.846 1 93.88 84 GLY B C 1
ATOM 1343 O O . GLY B 1 84 ? 8.391 19.219 3.713 1 93.88 84 GLY B O 1
ATOM 1344 N N . CYS B 1 85 ? 6.922 17.844 2.885 1 93.19 85 CYS B N 1
ATOM 1345 C CA . CYS B 1 85 ? 7.117 16.859 3.939 1 93.19 85 CYS B CA 1
ATOM 1346 C C . CYS B 1 85 ? 7.676 15.555 3.371 1 93.19 85 CYS B C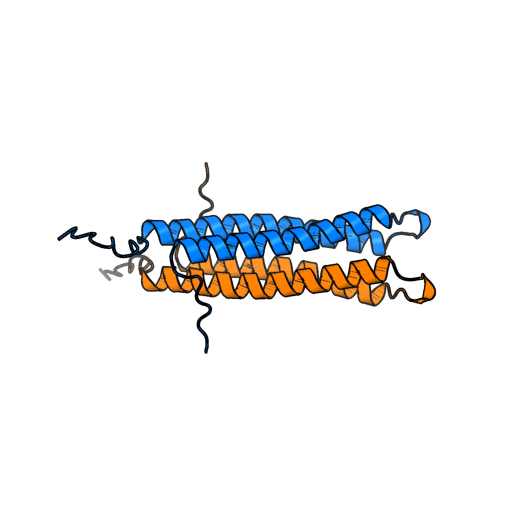 1
ATOM 1348 O O . CYS B 1 85 ? 7.445 14.477 3.93 1 93.19 85 CYS B O 1
ATOM 1350 N N . ASP B 1 86 ? 8.242 15.547 2.203 1 85.69 86 ASP B N 1
ATOM 1351 C CA . ASP B 1 86 ? 8.711 14.32 1.562 1 85.69 86 ASP B CA 1
ATOM 1352 C C . ASP B 1 86 ? 10.078 13.914 2.102 1 85.69 86 ASP B C 1
ATOM 1354 O O . ASP B 1 86 ? 10.664 12.93 1.642 1 85.69 86 ASP B O 1
ATOM 1358 N N . HIS B 1 87 ? 10.68 14.766 3.025 1 72.75 87 HIS B N 1
ATOM 1359 C CA . HIS B 1 87 ? 12.031 14.414 3.441 1 72.75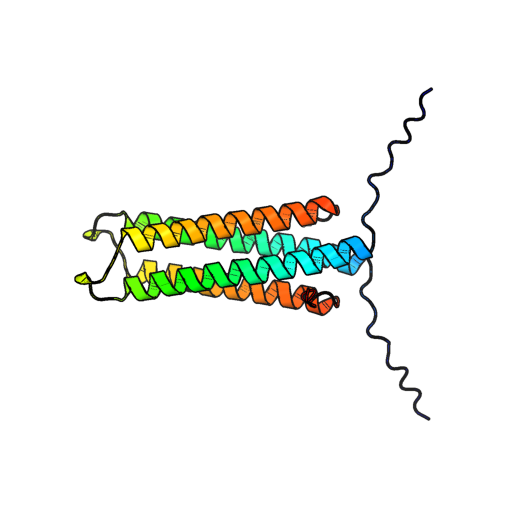 87 HIS B CA 1
ATOM 1360 C C . HIS B 1 87 ? 12.023 13.203 4.367 1 72.75 87 HIS B C 1
ATOM 1362 O O . HIS B 1 87 ? 11.125 13.047 5.195 1 72.75 87 HIS B O 1
ATOM 1368 N N . THR B 1 88 ? 12.469 12.148 3.963 1 56.69 88 THR B N 1
ATOM 1369 C CA . THR B 1 88 ? 12.688 11.031 4.875 1 56.69 88 THR B CA 1
ATOM 1370 C C . THR B 1 88 ? 13.609 11.438 6.023 1 56.69 88 THR B C 1
ATOM 1372 O O . THR B 1 88 ? 14.555 12.203 5.824 1 56.69 88 THR B O 1
ATOM 1375 N N . GLN B 1 89 ? 13.102 11.836 7.25 1 45.5 89 GLN B N 1
ATOM 1376 C CA . GLN B 1 89 ? 14 12.164 8.352 1 45.5 89 GLN B CA 1
ATOM 1377 C C . GLN B 1 89 ? 15.25 11.289 8.32 1 45.5 89 GLN B C 1
ATOM 1379 O O . GLN B 1 89 ? 15.148 10.062 8.289 1 45.5 89 GLN B O 1
ATOM 1384 N N . SER B 1 90 ? 16.234 11.641 7.504 1 38.03 90 SER B N 1
ATOM 1385 C CA . SER B 1 90 ? 17.531 11.031 7.801 1 38.03 90 SER B CA 1
ATOM 1386 C C . SER B 1 90 ? 17.734 10.891 9.305 1 38.03 90 SER B C 1
ATOM 1388 O O . SER B 1 90 ? 17.438 11.812 10.07 1 38.03 90 SER B O 1
ATOM 1390 N N . PRO B 1 91 ? 18.109 9.633 9.828 1 36.44 91 PRO B N 1
ATOM 1391 C CA . PRO B 1 91 ? 18.547 9.688 11.219 1 36.44 91 PRO B CA 1
ATOM 1392 C C . PRO B 1 91 ? 19.406 10.922 11.516 1 36.44 91 PRO B C 1
ATOM 1394 O O . PRO B 1 91 ? 20.031 11.477 10.609 1 36.44 91 PRO B O 1
#

Secondary structure (DSSP, 8-state):
-------------HHHHHHHHHHHHHHHHHHHHHHHHHHHHHHHHHTS-GGG--HHHHHHHHHHHHHHHHHHHHHHHHHHHHTT-------/-------------HHHHHHHHHHHHHHHHHHHHHHHHHHHHHHHHHTS-GGG--HHHHHHHHHHHHHHHHHHHHHHHHHHHHTT-------

Organism: Delftia acidovorans (strain DSM 14801 / SPH-1) (NCBI:txid398578)

Foldseek 3Di:
DPCPVVPPPPADDPVLVVVLVVVLVVLCVVLVVLLVVLVVVLVVLVPDPPVSHDVVSNVVSVVVNVVSVVVSVVVNLVSCVSNPNNDPPDD/DPCPVPVPLPADDPVLVVVLVVVLVVLCVVLVVLLVVLVVVLVVLVPDPPVSHDVVSNVVSVVVNVVSVVVSVVVNLVSCVSNPNNDPPDD

pLDDT: mean 87.54, std 18.97, range [33.16, 98.94]

Solvent-accessible surface area (backbone atoms only — not comparable to full-atom values): 9854 Å² total; per-residue (Å²): 132,83,77,71,70,70,69,62,80,75,70,58,47,65,66,54,43,46,47,47,40,22,52,45,36,53,49,43,44,54,51,24,52,52,40,26,53,41,30,50,50,41,47,54,43,70,73,40,61,75,92,70,44,53,68,68,60,42,46,51,42,32,48,48,38,26,51,47,26,52,50,52,31,51,50,40,44,50,54,22,47,75,53,72,27,54,62,66,81,69,130,132,83,77,71,68,71,70,64,79,75,70,59,48,65,68,53,43,46,49,46,40,23,51,45,37,51,49,43,43,54,51,24,52,52,39,25,54,42,31,52,51,41,45,54,43,69,72,39,59,75,92,72,45,52,68,67,61,40,45,51,42,31,48,50,38,26,52,47,26,51,50,51,32,51,49,40,44,50,54,20,46,75,52,71,28,55,62,68,81,68,131

Sequence (182 aa):
MNDQRTALPTRASFEQLARTITDTNGWVQEGCNEIWALAQLVLASLNAPEDLRRPQAMAHALRAIRDGAESLADYVQGEARSVGCDHTQSPMNDQRTALPTRASFEQLARTITDTNGWVQEGCNEIWALAQLVLASLNAPEDLRRPQAMAHALRAIRDGAESLADYVQGEARSVGCDHTQSP